Protein AF-A0A399EQF4-F1 (afdb_monomer)

Organism: NCBI:txid2026184

Mean predicted aligned error: 7.06 Å

Foldseek 3Di:
DDPDDDDPVNVVVVVVVVVVVCVVVVVVVVVVVVVVVVVVLQVVLVLLVVLQVVVCVVVVNFFDFQVRSCVSSVHDPQFDQAAQQWIFGNPVPPPDHPPGQTSWGFALDCVRPGGDHDRRRGGNDTDGDRD

Sequence (131 aa):
MKPKGFTLVELAIVIVIIGILAAIAVPRFVDMSTEARRAQRESTAASVRSAYAIYLVKNSGTSPTWTQLLAYMDAPAQLKLGTGGAYYMDYNNNNAVDTGERIGFLYSDDACATAVANASTQIRCVRINLN

pLDDT: mean 88.94, std 7.97, range [54.78, 96.31]

Radius of gyration: 23.64 Å; Cα contacts (8 Å, |Δi|>4): 168; chains: 1; bounding box: 44×34×78 Å

Structure (mmCIF, N/CA/C/O backbone):
data_AF-A0A399EQF4-F1
#
_entry.id   AF-A0A399EQF4-F1
#
loop_
_atom_site.group_PDB
_atom_site.id
_atom_site.type_symbol
_atom_site.label_atom_id
_atom_site.label_alt_id
_atom_site.label_comp_id
_atom_site.label_asym_id
_atom_site.label_entity_id
_atom_site.label_seq_id
_atom_site.pdbx_PDB_ins_code
_atom_site.Cartn_x
_atom_site.Cartn_y
_atom_site.Cartn_z
_atom_site.occupancy
_atom_site.B_iso_or_equiv
_atom_site.auth_seq_id
_atom_site.auth_comp_id
_atom_site.auth_asym_id
_atom_site.auth_atom_id
_atom_site.pdbx_PDB_model_num
ATOM 1 N N . MET A 1 1 ? -10.901 21.629 57.122 1.00 54.78 1 MET A N 1
ATOM 2 C CA . MET A 1 1 ? -12.065 21.685 56.205 1.00 54.78 1 MET A CA 1
ATOM 3 C C . MET A 1 1 ? -12.371 20.263 55.761 1.00 54.78 1 MET A C 1
ATOM 5 O O . MET A 1 1 ? -11.443 19.578 55.354 1.00 54.78 1 MET A O 1
ATOM 9 N N . LYS A 1 2 ? -13.608 19.776 55.932 1.00 62.47 2 LYS A N 1
ATOM 10 C CA . LYS A 1 2 ? -13.975 18.410 55.523 1.00 62.47 2 LYS A CA 1
ATOM 11 C C . LYS A 1 2 ? -14.037 18.363 53.989 1.00 62.47 2 LYS A C 1
ATOM 13 O O . LYS A 1 2 ? -14.768 19.181 53.429 1.00 62.47 2 LYS A O 1
ATOM 18 N N . PRO A 1 3 ? -13.296 17.470 53.312 1.00 65.50 3 PRO A N 1
ATOM 19 C CA . PRO A 1 3 ? -13.467 17.272 51.880 1.00 65.50 3 PRO A CA 1
ATOM 20 C C . PRO A 1 3 ? -14.919 16.849 51.621 1.00 65.50 3 PRO A C 1
ATOM 22 O O . PRO A 1 3 ? -15.414 15.900 52.231 1.00 65.50 3 PRO A O 1
ATOM 25 N N . LYS A 1 4 ? -15.628 17.599 50.770 1.00 75.94 4 LYS A N 1
ATOM 26 C CA . LYS A 1 4 ? -16.941 17.196 50.256 1.00 75.94 4 LYS A CA 1
ATOM 27 C C . LYS A 1 4 ? -16.709 15.939 49.415 1.00 75.94 4 LYS A C 1
ATOM 29 O O . LYS A 1 4 ? -16.026 16.007 48.399 1.00 75.94 4 LYS A O 1
ATOM 34 N N . GLY A 1 5 ? -17.201 14.797 49.889 1.00 75.94 5 GLY A N 1
ATOM 35 C CA . GLY A 1 5 ? -17.140 13.543 49.144 1.00 75.94 5 GLY A CA 1
ATOM 36 C C . GLY A 1 5 ? -17.999 13.620 47.883 1.00 75.94 5 GLY A C 1
ATOM 37 O O . GLY A 1 5 ? -19.072 14.222 47.904 1.00 75.94 5 GLY A O 1
ATOM 38 N N . PHE A 1 6 ? -17.506 13.017 46.803 1.00 80.06 6 PHE A N 1
ATOM 39 C CA . PHE A 1 6 ? -18.230 12.839 45.545 1.00 80.06 6 PHE A CA 1
ATOM 40 C C . PHE A 1 6 ? -19.502 12.018 45.794 1.00 80.06 6 PHE A C 1
ATOM 42 O O . PHE A 1 6 ? -19.461 11.038 46.546 1.00 80.06 6 PHE A O 1
ATOM 49 N N . THR A 1 7 ? -20.635 12.400 45.205 1.00 90.06 7 THR A N 1
ATOM 50 C CA . THR A 1 7 ? -21.879 11.644 45.414 1.00 90.06 7 THR A CA 1
ATOM 51 C C . THR A 1 7 ? -21.964 10.457 44.448 1.00 90.06 7 THR A C 1
ATOM 53 O O . THR A 1 7 ? -21.511 10.526 43.306 1.00 90.06 7 THR A O 1
ATOM 56 N N . LEU A 1 8 ? -22.562 9.343 44.885 1.00 89.44 8 LEU A N 1
ATOM 57 C CA . LEU A 1 8 ? -22.744 8.162 44.024 1.00 89.44 8 LEU A CA 1
ATOM 58 C C . LEU A 1 8 ? -23.612 8.468 42.793 1.00 89.44 8 LEU A C 1
ATOM 60 O O . LEU A 1 8 ? -23.377 7.921 41.720 1.00 89.44 8 LEU A O 1
ATOM 64 N N . VAL A 1 9 ? -24.585 9.373 42.937 1.00 92.00 9 VAL A N 1
ATOM 65 C CA . VAL A 1 9 ? -25.471 9.806 41.843 1.00 92.00 9 VAL A CA 1
ATOM 66 C C . VAL A 1 9 ? -24.699 10.597 40.785 1.00 92.00 9 VAL A C 1
ATOM 68 O O . VAL A 1 9 ? -24.916 10.417 39.589 1.00 92.00 9 VAL A O 1
ATOM 71 N N . GLU A 1 10 ? -23.763 11.435 41.217 1.00 90.69 10 GLU A N 1
ATOM 72 C CA . GLU A 1 10 ? -22.911 12.246 40.347 1.00 90.69 10 GLU A CA 1
ATOM 73 C C . GLU A 1 10 ? -21.931 11.378 39.552 1.00 90.69 10 GLU A C 1
ATOM 75 O O . GLU A 1 10 ? -21.695 11.634 38.376 1.00 90.69 10 GLU A O 1
ATOM 80 N N . LEU A 1 11 ? -21.453 10.272 40.126 1.00 91.25 11 LEU A N 1
ATOM 81 C CA . LEU A 1 11 ? -20.693 9.278 39.365 1.00 91.25 11 LEU A CA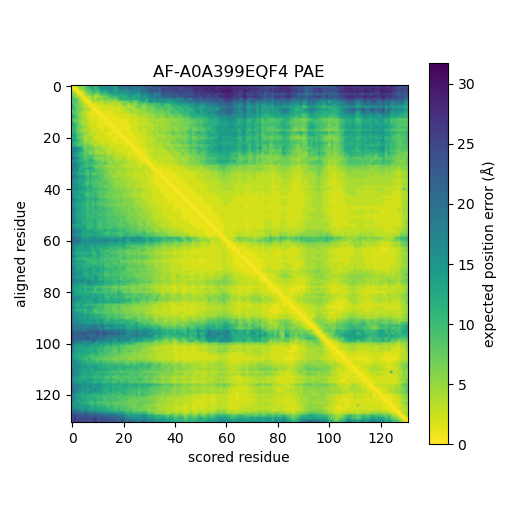 1
ATOM 82 C C . LEU A 1 11 ? -21.590 8.519 38.371 1.00 91.25 11 LEU A C 1
ATOM 84 O O . LEU A 1 11 ? -21.198 8.303 37.224 1.00 91.25 11 LEU A O 1
ATOM 88 N N . ALA A 1 12 ? -22.802 8.141 38.791 1.00 92.69 12 ALA A N 1
ATOM 89 C CA . ALA A 1 12 ? -23.731 7.362 37.976 1.00 92.69 12 ALA A CA 1
ATOM 90 C C . ALA A 1 12 ? -24.197 8.114 36.717 1.00 92.69 12 ALA A C 1
ATOM 92 O O . ALA A 1 12 ? -24.261 7.533 35.636 1.00 92.69 12 ALA A O 1
ATOM 93 N N . ILE A 1 13 ? -24.484 9.414 36.815 1.00 94.12 13 ILE A N 1
ATOM 94 C CA . ILE A 1 13 ? -24.889 10.197 35.639 1.00 94.12 13 ILE A CA 1
ATOM 95 C C . ILE A 1 13 ? -23.729 10.389 34.650 1.00 94.12 13 ILE A C 1
ATOM 97 O O . ILE A 1 13 ? -23.940 10.342 33.439 1.00 94.12 13 ILE A O 1
ATOM 101 N N . VAL A 1 14 ? -22.493 10.526 35.141 1.00 95.25 14 VAL A N 1
ATOM 102 C CA . VAL A 1 14 ? -21.303 10.698 34.292 1.00 95.25 14 VAL A CA 1
ATOM 103 C C . VAL A 1 14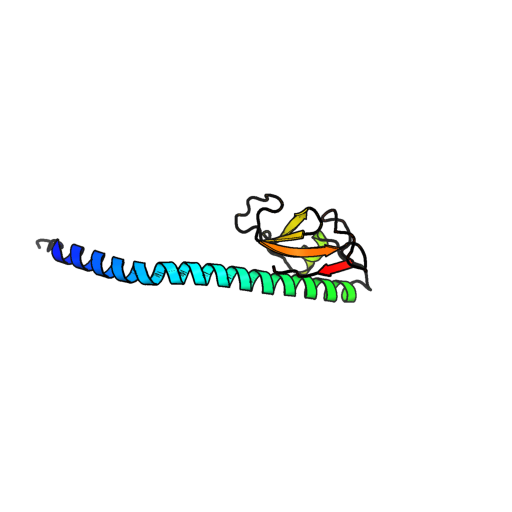 ? -21.041 9.451 33.450 1.00 95.25 14 VAL A C 1
ATOM 105 O O . VAL A 1 14 ? -20.837 9.570 32.242 1.00 95.25 14 VAL A O 1
ATOM 108 N N . ILE A 1 15 ? -21.111 8.252 34.039 1.00 95.12 15 ILE A N 1
ATOM 109 C CA . ILE A 1 15 ? -20.920 7.006 33.278 1.00 95.12 15 ILE A CA 1
ATOM 110 C C . ILE A 1 15 ? -22.025 6.790 32.236 1.00 95.12 15 ILE A C 1
ATOM 112 O O . ILE A 1 15 ? -21.743 6.280 31.154 1.00 95.12 15 ILE A O 1
ATOM 116 N N . VAL A 1 16 ? -23.260 7.227 32.516 1.00 96.12 16 VAL A N 1
ATOM 117 C CA . VAL A 1 16 ? -24.376 7.154 31.559 1.00 96.12 16 VAL A CA 1
ATOM 118 C C . VAL A 1 16 ? -24.127 8.083 30.372 1.00 96.12 16 VAL A C 1
ATOM 120 O O . VAL A 1 16 ? -24.251 7.655 29.226 1.00 96.12 16 VAL A O 1
ATOM 123 N N . ILE A 1 17 ? -23.719 9.330 30.625 1.00 96.31 17 ILE A N 1
ATOM 124 C CA . ILE A 1 17 ? -23.412 10.294 29.558 1.00 96.31 17 ILE A CA 1
ATOM 125 C C . ILE A 1 17 ? -22.233 9.798 28.706 1.00 96.31 17 ILE A C 1
ATOM 127 O O . ILE A 1 17 ? -22.334 9.783 27.479 1.00 96.31 17 ILE A O 1
ATOM 131 N N . ILE A 1 18 ? -21.143 9.333 29.332 1.00 96.31 18 ILE A N 1
ATOM 132 C CA . ILE A 1 18 ? -19.985 8.773 28.614 1.00 96.31 18 ILE A CA 1
ATOM 133 C C . ILE A 1 18 ? -20.391 7.530 27.812 1.00 96.31 18 ILE A C 1
ATOM 135 O O . ILE A 1 18 ? -19.942 7.374 26.679 1.00 96.31 18 ILE A O 1
ATOM 139 N N . GLY A 1 19 ? -21.278 6.682 28.342 1.00 96.00 19 GLY A N 1
ATOM 140 C CA . GLY A 1 19 ? -21.797 5.508 27.637 1.00 96.00 19 GLY A CA 1
ATOM 141 C C . GLY A 1 19 ? -2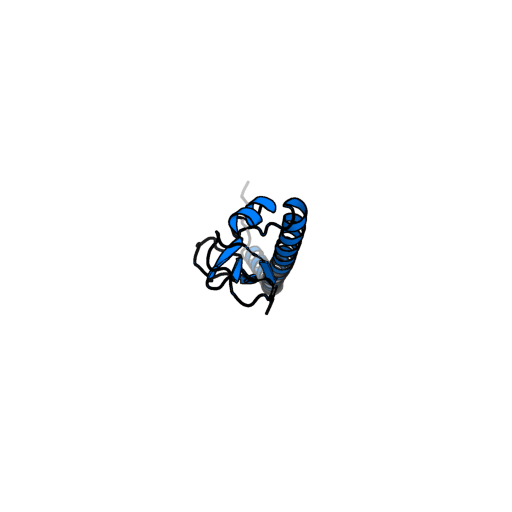2.533 5.860 26.340 1.00 96.00 19 GLY A C 1
ATOM 142 O O . GLY A 1 19 ? -22.276 5.246 25.305 1.00 96.00 19 GLY A O 1
ATOM 143 N N . ILE A 1 20 ? -23.391 6.886 26.363 1.00 96.19 20 ILE A N 1
ATOM 144 C CA . ILE A 1 20 ? -24.118 7.354 25.168 1.00 96.19 20 ILE A CA 1
ATOM 145 C C . ILE A 1 20 ? -23.146 7.946 24.139 1.00 96.19 20 ILE A C 1
ATOM 147 O O . ILE A 1 20 ? -23.225 7.616 22.955 1.00 96.19 20 ILE A O 1
ATOM 151 N N . LEU A 1 21 ? -22.205 8.788 24.583 1.00 96.12 21 LEU A N 1
ATOM 152 C CA . LEU A 1 21 ? -21.198 9.387 23.702 1.00 96.12 21 LEU A CA 1
ATOM 153 C C . LEU A 1 21 ? -20.285 8.325 23.072 1.00 96.12 21 LEU A C 1
ATOM 155 O O . LEU A 1 21 ? -19.989 8.396 21.881 1.00 96.12 21 LEU A O 1
ATOM 159 N N . ALA A 1 22 ? -19.877 7.312 23.839 1.00 94.06 22 ALA A N 1
ATOM 160 C CA . ALA A 1 22 ? -19.063 6.211 23.336 1.00 94.06 22 ALA A CA 1
ATOM 161 C C . ALA A 1 22 ? -19.816 5.380 22.285 1.00 94.06 22 ALA A C 1
ATOM 163 O O . ALA A 1 22 ? -19.245 5.060 21.243 1.00 94.06 22 ALA A O 1
ATOM 164 N N . ALA A 1 23 ? -21.104 5.092 22.508 1.00 94.44 23 ALA A N 1
ATOM 165 C CA . ALA A 1 23 ? -21.918 4.303 21.583 1.00 94.44 23 ALA A CA 1
ATOM 166 C C . ALA A 1 23 ? -22.014 4.927 20.178 1.00 94.44 23 ALA A C 1
ATOM 168 O O . ALA A 1 23 ? -21.997 4.202 19.186 1.00 94.44 23 ALA A O 1
ATOM 169 N N . ILE A 1 24 ? -22.069 6.261 20.076 1.00 93.00 24 ILE A N 1
ATOM 170 C CA . ILE A 1 24 ? -22.096 6.965 18.782 1.00 93.00 24 ILE A CA 1
ATOM 171 C C . ILE A 1 24 ? -20.698 7.206 18.195 1.00 93.00 24 ILE A C 1
ATOM 173 O O . ILE A 1 24 ? -20.537 7.206 16.973 1.00 93.00 24 ILE A O 1
ATOM 177 N N . ALA A 1 25 ? -19.683 7.417 19.039 1.00 90.88 25 ALA A N 1
ATOM 178 C CA . ALA A 1 25 ? -18.338 7.782 18.598 1.00 90.88 25 ALA A CA 1
ATOM 179 C C . ALA A 1 25 ? -17.531 6.581 18.085 1.00 90.88 25 ALA A C 1
ATOM 181 O O . ALA A 1 25 ? -16.815 6.706 17.092 1.00 90.88 25 ALA A O 1
ATOM 182 N N . VAL A 1 26 ? -17.659 5.416 18.728 1.00 90.00 26 VAL A N 1
ATOM 183 C CA . VAL A 1 26 ? -16.907 4.201 18.373 1.00 90.00 26 VAL A CA 1
ATOM 184 C C . VAL A 1 26 ? -17.116 3.762 16.915 1.00 90.00 26 VAL A C 1
ATOM 186 O O . VAL A 1 26 ? -16.109 3.623 16.219 1.00 90.00 26 VAL A O 1
ATOM 189 N N . PRO A 1 27 ? -18.350 3.580 16.394 1.00 88.62 27 PRO A N 1
ATOM 190 C CA . PRO A 1 27 ? -18.531 3.145 15.006 1.00 88.62 27 PRO A CA 1
ATOM 191 C C . PRO A 1 27 ? -17.957 4.160 14.005 1.00 88.62 27 PRO A C 1
ATOM 193 O O . PRO A 1 27 ? -17.232 3.783 13.090 1.00 88.62 27 PRO A O 1
ATOM 196 N N . ARG A 1 28 ? -18.166 5.462 14.249 1.00 87.44 28 ARG A N 1
ATOM 197 C CA . ARG A 1 28 ? -17.620 6.545 13.412 1.00 87.44 28 ARG A CA 1
ATOM 198 C C . ARG A 1 28 ? -16.094 6.540 13.360 1.00 87.44 28 ARG A C 1
ATOM 200 O O . ARG A 1 28 ? -15.514 6.798 12.308 1.00 87.44 28 ARG A O 1
ATOM 207 N N . PHE A 1 29 ? -15.445 6.272 14.491 1.00 87.75 29 PHE A N 1
ATOM 208 C CA . PHE A 1 29 ? -13.990 6.211 14.563 1.00 87.75 29 PHE A CA 1
ATOM 209 C C . PHE A 1 29 ? -13.427 5.024 13.769 1.00 87.75 29 PHE A C 1
ATOM 211 O O . PHE A 1 29 ? -12.430 5.181 13.061 1.00 87.75 29 PHE A O 1
ATOM 218 N N . VAL A 1 30 ? -14.080 3.858 13.837 1.00 86.75 30 VAL A N 1
ATOM 219 C CA . VAL A 1 30 ? -13.684 2.676 13.056 1.00 86.75 30 VAL A CA 1
ATOM 220 C C . VAL A 1 30 ? -13.796 2.963 11.559 1.00 86.75 30 VAL A C 1
ATOM 222 O O . VAL A 1 30 ? -12.805 2.786 10.847 1.00 86.75 30 VAL A O 1
ATOM 225 N N . ASP A 1 31 ? -14.927 3.501 11.098 1.00 86.00 31 ASP A N 1
ATOM 226 C CA . ASP A 1 31 ? -15.132 3.844 9.685 1.00 86.00 31 ASP A CA 1
ATOM 227 C C . ASP A 1 31 ? -14.064 4.830 9.183 1.00 86.00 31 ASP A C 1
ATOM 229 O O . ASP A 1 31 ? -13.407 4.590 8.167 1.00 86.00 31 ASP A O 1
ATOM 233 N N . MET A 1 32 ? -13.800 5.898 9.945 1.00 88.69 32 MET A N 1
ATOM 234 C CA . MET A 1 32 ? -12.781 6.894 9.600 1.00 88.69 32 MET A CA 1
ATOM 235 C C . MET A 1 32 ? -11.379 6.281 9.492 1.00 88.69 32 MET A C 1
ATOM 237 O O . MET A 1 32 ? -10.611 6.649 8.605 1.00 88.69 32 MET A O 1
ATOM 241 N N . SER A 1 33 ? -11.038 5.331 10.366 1.00 88.19 33 SER A N 1
ATOM 242 C CA . SER A 1 33 ? -9.739 4.656 10.314 1.00 88.19 33 SER A CA 1
ATOM 243 C C . SER A 1 33 ? -9.573 3.799 9.052 1.00 88.19 33 SER A C 1
ATOM 245 O O . SER A 1 33 ? -8.481 3.751 8.485 1.00 88.19 33 SER A O 1
ATOM 247 N N . THR A 1 34 ? -10.651 3.164 8.577 1.00 86.94 34 THR A N 1
ATOM 248 C CA . THR A 1 34 ? -10.630 2.376 7.335 1.00 86.94 34 THR A CA 1
ATOM 249 C C . THR A 1 34 ? -10.506 3.264 6.100 1.00 86.94 34 THR A C 1
ATOM 251 O O . THR A 1 34 ? -9.683 2.986 5.227 1.00 86.94 34 THR A O 1
ATOM 254 N N . GLU A 1 35 ? -11.229 4.385 6.065 1.00 89.25 35 GLU A N 1
ATOM 255 C CA . GLU A 1 35 ? -11.150 5.349 4.965 1.00 89.25 35 GLU A CA 1
ATOM 256 C C . GLU A 1 35 ? -9.767 6.015 4.906 1.00 89.25 35 GLU A C 1
ATOM 258 O O . GLU A 1 35 ? 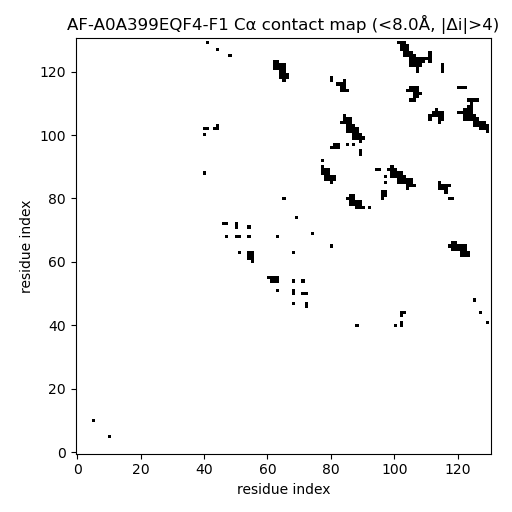-9.186 6.157 3.831 1.00 89.25 35 GLU A O 1
ATOM 263 N N . ALA A 1 36 ? -9.176 6.335 6.062 1.00 89.56 36 ALA A N 1
ATOM 264 C CA . ALA A 1 36 ? -7.820 6.871 6.135 1.00 89.56 36 ALA A CA 1
ATOM 265 C C . ALA A 1 36 ? -6.780 5.906 5.538 1.00 89.56 36 ALA A C 1
ATOM 267 O O . ALA A 1 36 ? -5.894 6.336 4.797 1.00 89.56 36 ALA A O 1
ATOM 268 N N . ARG A 1 37 ? -6.900 4.598 5.810 1.00 87.94 37 ARG A N 1
ATOM 269 C CA . ARG A 1 37 ? -6.018 3.574 5.221 1.00 87.94 37 ARG A CA 1
ATOM 270 C C . ARG A 1 37 ? -6.203 3.466 3.713 1.00 87.94 37 ARG A C 1
ATOM 272 O O . ARG A 1 37 ? -5.223 3.452 2.972 1.00 87.94 37 ARG A O 1
ATOM 279 N N . ARG A 1 38 ? -7.450 3.480 3.237 1.00 88.81 38 ARG A N 1
ATOM 280 C CA . ARG A 1 38 ? -7.745 3.496 1.801 1.00 88.81 38 ARG A CA 1
ATOM 281 C C . ARG A 1 38 ? -7.124 4.710 1.104 1.00 88.81 38 ARG A C 1
ATOM 283 O O . ARG A 1 38 ? -6.416 4.530 0.114 1.00 88.81 38 ARG A O 1
ATOM 290 N N . ALA A 1 39 ? -7.313 5.911 1.645 1.00 90.81 39 ALA A N 1
ATOM 291 C CA . ALA A 1 39 ? -6.719 7.130 1.103 1.00 90.81 39 ALA A CA 1
ATOM 292 C C . ALA A 1 39 ? -5.180 7.069 1.101 1.00 90.81 39 ALA A C 1
ATOM 294 O O . ALA A 1 39 ? -4.531 7.470 0.132 1.00 90.81 39 ALA A O 1
ATOM 295 N N . GLN A 1 40 ? -4.578 6.512 2.157 1.00 89.88 40 GLN A N 1
ATOM 296 C CA . GLN A 1 40 ? -3.132 6.310 2.231 1.00 89.88 40 GLN A CA 1
ATOM 297 C C . GLN A 1 40 ? -2.628 5.342 1.156 1.00 89.88 40 GLN A C 1
ATOM 299 O O . GLN A 1 40 ? -1.604 5.620 0.527 1.00 89.88 40 GLN A O 1
ATOM 304 N N . ARG A 1 41 ? -3.336 4.234 0.901 1.00 89.50 41 ARG A N 1
ATOM 305 C CA . ARG A 1 41 ? -2.991 3.315 -0.192 1.00 89.50 41 ARG A CA 1
ATOM 306 C C . ARG A 1 41 ? -3.032 4.001 -1.546 1.00 89.50 41 ARG A C 1
ATOM 308 O O . ARG A 1 41 ? -2.079 3.877 -2.308 1.00 89.50 41 ARG A O 1
ATOM 315 N N . GLU A 1 42 ? -4.113 4.719 -1.839 1.00 90.88 42 GLU A N 1
ATOM 316 C CA . GLU A 1 42 ? -4.292 5.432 -3.109 1.00 90.88 42 GLU A CA 1
ATOM 317 C C . GLU A 1 42 ? -3.175 6.468 -3.321 1.00 90.88 42 GLU A C 1
ATOM 319 O O . GLU A 1 42 ? -2.537 6.496 -4.377 1.00 90.88 42 GLU A O 1
ATOM 324 N N . SER A 1 43 ? -2.862 7.245 -2.281 1.00 92.19 43 SER A N 1
ATOM 325 C CA . SER A 1 43 ? -1.750 8.202 -2.276 1.00 92.19 43 SER A CA 1
ATOM 326 C C . SER A 1 43 ? -0.391 7.527 -2.498 1.00 92.19 43 SER A C 1
ATOM 328 O O . SER A 1 43 ? 0.413 7.966 -3.326 1.00 92.19 43 SER A O 1
ATOM 330 N N . THR A 1 44 ? -0.138 6.410 -1.812 1.00 92.44 44 THR A N 1
ATOM 331 C CA . THR A 1 44 ? 1.115 5.656 -1.950 1.00 92.44 44 THR A CA 1
ATOM 332 C C . THR A 1 44 ? 1.251 5.072 -3.357 1.00 92.44 44 THR A C 1
ATOM 334 O O . THR A 1 44 ? 2.311 5.185 -3.968 1.00 92.44 44 THR A O 1
ATOM 337 N N . ALA A 1 45 ? 0.173 4.518 -3.917 1.00 92.50 45 ALA A N 1
ATOM 338 C CA . ALA A 1 45 ? 0.143 3.981 -5.276 1.00 92.50 45 ALA A CA 1
ATOM 339 C C . ALA A 1 45 ? 0.486 5.055 -6.319 1.00 92.50 45 ALA A C 1
ATOM 341 O O . ALA A 1 45 ? 1.319 4.840 -7.206 1.00 92.50 45 ALA A O 1
ATOM 342 N N . ALA A 1 46 ? -0.132 6.233 -6.189 1.00 92.31 46 ALA A N 1
ATOM 343 C CA . ALA A 1 46 ? 0.142 7.383 -7.043 1.00 92.31 46 ALA A CA 1
ATOM 344 C C . ALA A 1 46 ? 1.603 7.840 -6.919 1.00 92.31 46 ALA A C 1
ATOM 346 O O . ALA A 1 46 ? 2.244 8.121 -7.933 1.00 92.31 46 ALA A O 1
ATOM 347 N N . SER A 1 47 ? 2.139 7.841 -5.696 1.00 93.19 47 SER A N 1
ATOM 348 C CA . SER A 1 47 ? 3.521 8.227 -5.401 1.00 93.19 47 SER A CA 1
ATOM 349 C C . SER A 1 47 ? 4.536 7.256 -6.007 1.00 93.19 47 SER A C 1
ATOM 351 O O . SER A 1 47 ? 5.526 7.687 -6.587 1.00 93.19 47 SER A O 1
ATOM 353 N N . VAL A 1 48 ? 4.285 5.943 -5.946 1.00 93.62 48 VAL A N 1
ATOM 354 C CA . VAL A 1 48 ? 5.145 4.925 -6.581 1.00 93.62 48 VAL A CA 1
ATOM 355 C C . VAL A 1 48 ? 5.149 5.101 -8.098 1.00 93.62 48 VAL A C 1
ATOM 357 O O . VAL A 1 48 ? 6.207 5.079 -8.726 1.00 93.62 48 VAL A O 1
ATOM 360 N N . ARG A 1 49 ? 3.976 5.321 -8.702 1.00 92.88 49 ARG A N 1
ATOM 361 C CA . ARG A 1 49 ? 3.853 5.515 -10.151 1.00 92.88 49 ARG A CA 1
ATOM 362 C C . ARG A 1 49 ? 4.538 6.797 -10.629 1.00 92.88 49 ARG A C 1
ATOM 364 O O . ARG A 1 49 ? 5.201 6.773 -11.665 1.00 92.88 49 ARG A O 1
ATOM 371 N N . SER A 1 50 ? 4.384 7.904 -9.903 1.00 93.81 50 SER A N 1
ATOM 372 C CA . SER A 1 50 ? 5.036 9.170 -10.250 1.00 93.81 50 SER A CA 1
ATOM 373 C C . SER A 1 50 ? 6.549 9.089 -10.051 1.00 93.81 50 SER A C 1
ATOM 375 O O . SER A 1 50 ? 7.296 9.448 -10.960 1.00 93.81 50 SER A O 1
ATOM 377 N N . ALA A 1 51 ? 7.008 8.531 -8.927 1.00 94.00 51 ALA A N 1
ATOM 378 C CA . ALA A 1 51 ? 8.422 8.307 -8.648 1.00 94.00 51 ALA A CA 1
ATOM 379 C C . ALA A 1 51 ? 9.078 7.448 -9.733 1.00 94.00 51 ALA A C 1
ATOM 381 O O . ALA A 1 51 ? 10.151 7.791 -10.223 1.00 94.00 51 ALA A O 1
ATOM 382 N N . TYR A 1 52 ? 8.402 6.381 -10.164 1.00 94.12 52 TYR A N 1
ATOM 383 C CA . TYR A 1 52 ? 8.855 5.534 -11.261 1.00 94.12 52 TYR A CA 1
ATOM 384 C C . TYR A 1 52 ? 9.044 6.327 -12.563 1.00 94.12 52 TYR A C 1
ATOM 386 O O . TYR A 1 52 ? 10.120 6.292 -13.160 1.00 94.12 52 TYR A O 1
ATOM 394 N N . ALA A 1 53 ? 8.029 7.091 -12.976 1.00 92.75 53 ALA A N 1
ATOM 395 C CA . ALA A 1 53 ? 8.084 7.884 -14.202 1.00 92.75 53 ALA A CA 1
ATOM 396 C C . ALA A 1 53 ? 9.201 8.942 -14.165 1.00 92.75 53 ALA A C 1
ATOM 398 O O . ALA A 1 53 ? 9.946 9.093 -15.132 1.00 92.75 53 ALA A O 1
ATOM 399 N N . ILE A 1 54 ? 9.358 9.644 -13.039 1.00 93.94 54 ILE A N 1
ATOM 400 C CA . ILE A 1 54 ? 10.412 10.654 -12.882 1.00 93.94 54 ILE A CA 1
ATOM 401 C C . ILE A 1 54 ? 11.794 9.990 -12.872 1.00 93.94 54 ILE A C 1
ATOM 403 O O . ILE A 1 54 ? 12.727 10.502 -13.495 1.00 93.94 54 ILE A O 1
ATOM 407 N N . TYR A 1 55 ? 11.936 8.836 -12.214 1.00 94.94 55 TYR A N 1
ATOM 408 C CA . TYR A 1 55 ? 13.197 8.099 -12.177 1.00 94.94 55 TYR A CA 1
ATOM 409 C C . TYR A 1 55 ? 13.662 7.712 -13.581 1.00 94.94 55 TYR A C 1
ATOM 411 O O . TYR A 1 55 ? 14.837 7.900 -13.899 1.00 94.94 55 TYR A O 1
ATOM 419 N N . LEU A 1 56 ? 12.753 7.217 -14.428 1.00 93.44 56 LEU A N 1
ATOM 420 C CA . LEU A 1 56 ? 13.073 6.879 -15.815 1.00 93.44 56 LEU A CA 1
ATOM 421 C C . LEU A 1 56 ? 13.619 8.089 -16.575 1.00 93.44 56 LEU A C 1
ATOM 423 O O . LEU A 1 56 ? 14.656 7.985 -17.225 1.00 93.44 56 LEU A O 1
ATOM 427 N N . VAL A 1 57 ? 12.959 9.244 -16.466 1.00 93.88 57 VAL A N 1
ATOM 428 C CA . VAL A 1 57 ? 13.393 10.475 -17.146 1.00 93.88 57 VAL A CA 1
ATOM 429 C C . VAL A 1 57 ? 14.758 10.936 -16.631 1.00 93.88 57 VAL A C 1
ATOM 431 O O . VAL A 1 57 ? 15.618 11.320 -17.419 1.00 93.88 57 VAL A O 1
ATOM 434 N N . LYS A 1 58 ? 14.991 10.855 -15.317 1.00 93.62 58 LYS A N 1
ATOM 435 C CA . LYS A 1 58 ? 16.246 11.291 -14.692 1.00 93.62 58 LYS A CA 1
ATOM 436 C C . LYS A 1 58 ? 17.436 10.384 -15.028 1.00 93.62 58 LYS A C 1
ATOM 438 O O . LYS A 1 58 ? 18.559 10.870 -15.101 1.00 93.62 58 LYS A O 1
ATOM 443 N N . ASN A 1 59 ? 17.203 9.086 -15.220 1.00 93.88 59 ASN A N 1
ATOM 444 C CA . ASN A 1 59 ? 18.253 8.087 -15.453 1.00 93.88 59 ASN A CA 1
ATOM 445 C C . ASN A 1 59 ? 18.307 7.615 -16.915 1.00 93.88 59 ASN A C 1
ATOM 447 O O . ASN A 1 59 ? 18.664 6.465 -17.186 1.00 93.88 59 ASN A O 1
ATOM 451 N N . SER A 1 60 ? 17.936 8.484 -17.861 1.00 91.44 60 SER A N 1
ATOM 452 C CA . SER A 1 60 ? 18.031 8.225 -19.306 1.00 91.44 60 SER A CA 1
ATOM 453 C C . SER A 1 60 ? 17.320 6.939 -19.756 1.00 91.44 60 SER A C 1
ATOM 455 O O . SER A 1 60 ? 17.828 6.197 -20.591 1.00 91.44 60 SER A O 1
ATOM 457 N N . GLY A 1 61 ? 16.156 6.644 -19.173 1.00 87.19 61 GLY A N 1
ATOM 458 C CA . GLY A 1 61 ? 15.362 5.446 -19.466 1.00 87.19 61 GLY A CA 1
ATOM 459 C C . GLY A 1 61 ? 15.787 4.188 -18.702 1.00 87.19 61 GLY A C 1
ATOM 460 O O . GLY A 1 61 ? 15.199 3.126 -18.901 1.00 87.19 61 GLY A O 1
ATOM 461 N N . THR A 1 62 ? 16.772 4.279 -17.804 1.00 92.06 62 THR A N 1
ATOM 462 C CA . THR A 1 62 ? 17.166 3.143 -16.963 1.00 92.06 62 THR A CA 1
ATOM 463 C C . THR A 1 62 ? 16.085 2.857 -15.927 1.00 92.06 62 THR A C 1
ATOM 465 O O . THR A 1 62 ? 15.732 3.708 -15.112 1.00 92.06 62 THR A O 1
ATOM 468 N N . SER A 1 63 ? 15.569 1.633 -15.957 1.00 93.06 63 SER A N 1
ATOM 469 C CA . SER A 1 63 ? 14.544 1.151 -15.035 1.00 93.06 63 SER A CA 1
ATOM 470 C C . SER A 1 63 ? 15.101 0.950 -13.614 1.00 93.06 63 SER A C 1
ATOM 472 O O . SER A 1 63 ? 16.120 0.266 -13.472 1.00 93.06 63 SER A O 1
ATOM 474 N N . PRO A 1 64 ? 14.459 1.505 -12.565 1.00 95.44 64 PRO A N 1
ATOM 475 C CA . PRO A 1 64 ? 14.884 1.329 -11.180 1.00 95.44 64 PRO A CA 1
ATOM 476 C C . PRO A 1 64 ? 14.609 -0.090 -10.684 1.00 95.44 64 PRO A C 1
ATOM 478 O O . PRO A 1 64 ? 13.640 -0.730 -11.091 1.00 95.44 64 PRO A O 1
ATOM 481 N N . THR A 1 65 ? 15.408 -0.560 -9.734 1.00 95.00 65 THR A N 1
ATOM 482 C CA . THR A 1 65 ? 15.030 -1.672 -8.855 1.00 95.00 65 THR A CA 1
ATOM 483 C C . THR A 1 65 ? 14.123 -1.178 -7.725 1.00 95.00 65 THR A C 1
ATOM 485 O O . THR A 1 65 ? 14.022 0.024 -7.468 1.00 95.00 65 THR A O 1
ATOM 488 N N . TRP A 1 66 ? 13.483 -2.094 -6.995 1.00 93.88 66 TRP A N 1
ATOM 489 C CA . TRP A 1 66 ? 12.662 -1.729 -5.833 1.00 93.88 66 TRP A CA 1
ATOM 490 C C . TRP A 1 66 ? 13.448 -0.933 -4.786 1.00 93.88 66 TRP A C 1
ATOM 492 O O . TRP A 1 66 ? 12.976 0.092 -4.302 1.00 93.88 66 TRP A O 1
ATOM 502 N N . THR A 1 67 ? 14.677 -1.356 -4.476 1.00 92.69 67 THR A N 1
ATOM 503 C CA . THR A 1 67 ? 15.538 -0.655 -3.510 1.00 92.69 67 THR A CA 1
ATOM 504 C C . THR A 1 67 ? 15.875 0.769 -3.947 1.00 92.69 67 THR A C 1
ATOM 506 O O . THR A 1 67 ? 15.860 1.685 -3.127 1.00 92.69 67 THR A O 1
ATOM 509 N N . GLN A 1 68 ? 16.141 0.976 -5.238 1.00 94.25 68 GLN A N 1
ATOM 510 C CA . GLN A 1 68 ? 16.429 2.299 -5.791 1.00 94.25 68 GLN A CA 1
ATOM 511 C C . GLN A 1 68 ? 15.191 3.194 -5.797 1.00 94.25 68 GLN A C 1
ATOM 513 O O . GLN A 1 68 ? 15.298 4.383 -5.505 1.00 94.25 68 GLN A O 1
ATOM 518 N N . LEU A 1 69 ? 14.023 2.628 -6.106 1.00 93.38 69 LEU A N 1
ATOM 519 C CA . LEU A 1 69 ? 12.768 3.368 -6.123 1.00 93.38 69 LEU A CA 1
ATOM 520 C C . LEU A 1 69 ? 12.369 3.827 -4.715 1.00 93.38 69 LEU A C 1
ATOM 522 O O . LEU A 1 69 ? 12.031 4.995 -4.539 1.00 93.38 69 LEU A O 1
ATOM 526 N N . LEU A 1 70 ? 12.485 2.945 -3.715 1.00 93.12 70 LEU A N 1
ATOM 527 C CA . LEU A 1 70 ? 12.237 3.288 -2.311 1.00 93.12 70 LEU A CA 1
ATOM 528 C C . LEU A 1 70 ? 13.157 4.413 -1.826 1.00 93.12 70 LEU A C 1
ATOM 530 O O . LEU A 1 70 ?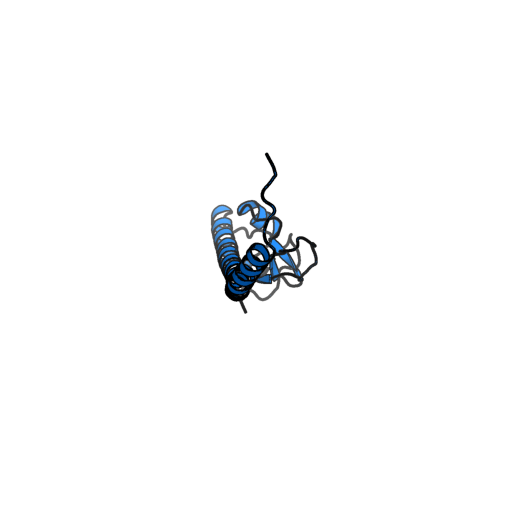 12.688 5.353 -1.193 1.00 93.12 70 LEU A O 1
ATOM 534 N N . ALA A 1 71 ? 14.450 4.338 -2.156 1.00 92.81 71 ALA A N 1
ATOM 535 C CA . ALA A 1 71 ? 15.411 5.379 -1.799 1.00 92.81 71 ALA A CA 1
ATOM 536 C C . ALA A 1 71 ? 15.122 6.706 -2.518 1.00 92.81 71 ALA A C 1
ATOM 538 O O . ALA A 1 71 ? 15.304 7.775 -1.945 1.00 92.81 71 ALA A O 1
ATOM 539 N N . TYR A 1 72 ? 14.660 6.649 -3.770 1.00 92.25 72 TYR A N 1
ATOM 540 C CA . TYR A 1 72 ? 14.342 7.843 -4.551 1.00 92.25 72 TYR A CA 1
ATOM 541 C C . TYR A 1 72 ? 13.142 8.616 -3.993 1.00 92.25 72 TYR A C 1
ATOM 543 O O . TYR A 1 72 ? 13.131 9.844 -4.044 1.00 92.25 72 TYR A O 1
ATOM 551 N N . MET A 1 73 ? 12.143 7.907 -3.472 1.00 92.12 73 MET A N 1
ATOM 552 C CA . MET A 1 73 ? 10.914 8.510 -2.955 1.00 92.12 73 MET A CA 1
ATOM 553 C C . MET A 1 73 ? 10.916 8.739 -1.437 1.00 92.12 73 MET A C 1
ATOM 555 O O . MET A 1 73 ? 9.882 9.134 -0.908 1.00 92.12 73 MET A O 1
ATOM 559 N N . ASP A 1 74 ? 12.038 8.464 -0.759 1.00 92.31 74 ASP A N 1
ATOM 560 C CA . ASP A 1 74 ? 12.148 8.448 0.708 1.00 92.31 74 ASP A CA 1
ATOM 561 C C . ASP A 1 74 ? 10.987 7.669 1.353 1.00 92.31 74 ASP A C 1
ATOM 563 O O . ASP A 1 74 ? 10.228 8.155 2.194 1.00 92.31 74 ASP A O 1
ATOM 567 N N . ALA A 1 75 ? 10.766 6.458 0.837 1.00 89.62 75 ALA A N 1
ATOM 568 C CA . ALA A 1 75 ? 9.601 5.665 1.185 1.00 89.62 75 ALA A CA 1
ATOM 569 C C . ALA A 1 75 ? 9.586 5.277 2.673 1.00 89.62 75 ALA A C 1
ATOM 571 O O . ALA A 1 75 ? 10.629 4.939 3.242 1.00 89.62 75 ALA A O 1
ATOM 572 N N . PRO A 1 76 ? 8.394 5.186 3.294 1.00 88.19 76 PRO A N 1
ATOM 573 C CA . PRO A 1 76 ? 8.285 4.668 4.647 1.00 88.19 76 PRO A CA 1
ATOM 574 C C . PRO A 1 76 ? 8.743 3.207 4.699 1.00 88.19 76 PRO A C 1
ATOM 576 O O . PRO A 1 76 ? 8.445 2.415 3.805 1.00 88.19 76 PRO A O 1
ATOM 579 N N . ALA A 1 77 ? 9.378 2.810 5.806 1.00 87.56 77 ALA A N 1
ATOM 580 C CA . ALA A 1 77 ? 9.859 1.438 6.016 1.00 87.56 77 ALA A CA 1
ATOM 581 C C . ALA A 1 77 ? 8.750 0.367 5.934 1.00 87.56 77 ALA A C 1
ATOM 583 O O . ALA A 1 77 ? 9.048 -0.812 5.744 1.00 87.56 77 ALA A O 1
ATOM 584 N N . GLN A 1 78 ? 7.489 0.786 6.072 1.00 88.62 78 GLN A N 1
ATOM 585 C CA . GLN A 1 78 ? 6.286 -0.038 5.967 1.00 88.62 78 GLN A CA 1
ATOM 586 C C . GLN A 1 78 ? 5.921 -0.400 4.520 1.00 88.62 78 GLN A C 1
ATOM 588 O O . GLN A 1 78 ? 5.107 -1.292 4.311 1.00 88.62 78 GLN A O 1
ATOM 593 N N . LEU A 1 79 ? 6.488 0.270 3.514 1.00 91.12 79 LEU A N 1
ATOM 594 C CA . LEU A 1 79 ? 6.267 -0.075 2.114 1.00 91.12 79 LEU A CA 1
ATOM 595 C C . LEU A 1 79 ? 7.184 -1.244 1.729 1.00 91.12 79 LEU A C 1
ATOM 597 O O . LEU A 1 79 ? 8.405 -1.097 1.660 1.00 91.12 79 LEU A O 1
ATOM 601 N N . LYS A 1 80 ? 6.600 -2.420 1.490 1.00 90.38 80 LYS A N 1
ATOM 602 C CA . LYS A 1 80 ? 7.342 -3.669 1.258 1.00 90.38 80 LYS A CA 1
ATOM 603 C C . LYS A 1 80 ? 7.049 -4.264 -0.115 1.00 90.38 80 LYS A C 1
ATOM 605 O O . LYS A 1 80 ? 5.952 -4.104 -0.647 1.00 90.38 80 LYS A O 1
ATOM 610 N N . LEU A 1 81 ? 8.038 -4.982 -0.653 1.00 91.25 81 LEU A N 1
ATOM 611 C CA . LEU A 1 81 ? 7.873 -5.870 -1.803 1.00 91.25 81 LEU A CA 1
ATOM 612 C C . LEU A 1 81 ? 7.556 -7.274 -1.287 1.00 91.25 81 LEU A C 1
ATOM 614 O O . LEU A 1 81 ? 8.302 -7.817 -0.473 1.00 91.25 81 LEU A O 1
ATOM 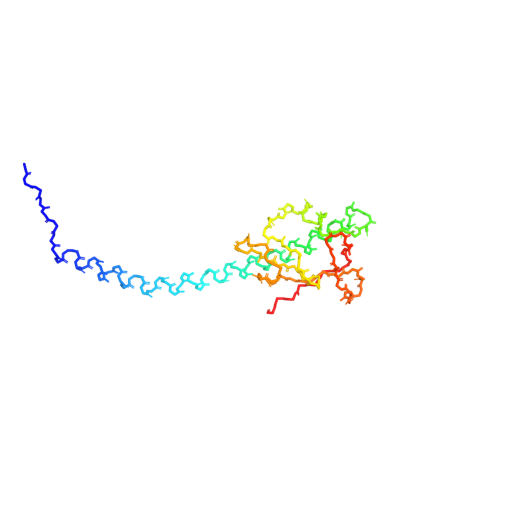618 N N . GLY A 1 82 ? 6.452 -7.825 -1.764 1.00 88.62 82 GLY A N 1
ATOM 619 C CA . GLY A 1 82 ? 5.976 -9.167 -1.478 1.00 88.62 82 GLY A CA 1
ATOM 620 C C . GLY A 1 82 ? 6.264 -10.147 -2.600 1.00 88.62 82 GLY A C 1
ATOM 621 O O . GLY A 1 82 ? 7.017 -9.874 -3.541 1.00 88.62 82 GLY A O 1
ATOM 622 N N . THR A 1 83 ? 5.641 -11.312 -2.493 1.00 87.38 83 THR A N 1
ATOM 623 C CA . THR A 1 83 ? 5.792 -12.371 -3.487 1.00 87.38 83 THR A CA 1
ATOM 624 C C . THR A 1 83 ? 5.064 -11.985 -4.777 1.00 87.38 83 THR A C 1
ATOM 626 O O . THR A 1 83 ? 4.056 -11.279 -4.765 1.00 87.38 83 THR A O 1
ATOM 629 N N . GLY A 1 84 ? 5.564 -12.441 -5.930 1.00 88.00 84 GLY A N 1
ATOM 630 C CA . GLY A 1 84 ? 4.874 -12.233 -7.208 1.00 88.00 84 GLY A CA 1
ATOM 631 C C . GLY A 1 84 ? 4.755 -10.761 -7.614 1.00 88.00 84 GLY A C 1
ATOM 632 O O . GLY A 1 84 ? 3.776 -10.377 -8.253 1.00 88.00 84 GLY A O 1
ATOM 633 N N . GLY A 1 85 ? 5.734 -9.930 -7.241 1.00 89.56 85 GLY A N 1
ATOM 634 C CA . GLY A 1 85 ? 5.807 -8.520 -7.628 1.00 89.56 85 GLY A CA 1
ATOM 635 C C . GLY A 1 85 ? 4.765 -7.626 -6.960 1.00 89.56 85 GLY A C 1
ATOM 636 O O . GLY A 1 85 ? 4.677 -6.447 -7.302 1.00 89.56 85 GLY A O 1
ATOM 637 N N . ALA A 1 86 ? 3.969 -8.151 -6.026 1.00 91.25 86 ALA A N 1
ATOM 638 C CA . ALA A 1 86 ? 3.056 -7.339 -5.240 1.00 91.25 86 ALA A CA 1
ATOM 639 C C . ALA A 1 86 ? 3.849 -6.408 -4.319 1.00 91.25 86 ALA A C 1
ATOM 641 O O . ALA A 1 86 ? 4.860 -6.806 -3.750 1.00 91.25 86 ALA A O 1
ATOM 642 N N . TYR A 1 87 ? 3.375 -5.184 -4.124 1.00 91.44 87 TYR A N 1
ATOM 643 C CA . TYR A 1 87 ? 3.867 -4.316 -3.059 1.00 91.44 87 TYR A CA 1
ATOM 644 C C . TYR A 1 87 ? 2.709 -3.867 -2.171 1.00 91.44 87 TYR A C 1
ATOM 646 O O . TYR A 1 87 ? 1.573 -3.688 -2.632 1.00 91.44 87 TYR A O 1
ATOM 654 N N . TYR A 1 88 ? 2.986 -3.742 -0.878 1.00 90.38 88 TYR A N 1
ATOM 655 C CA . TYR A 1 88 ? 1.964 -3.602 0.156 1.00 90.38 88 TYR A CA 1
ATOM 656 C C . TYR A 1 88 ? 2.420 -2.693 1.299 1.00 90.38 88 TYR A C 1
ATOM 658 O O . TYR A 1 88 ? 3.615 -2.436 1.470 1.00 90.38 88 TYR A O 1
ATOM 666 N N . MET A 1 89 ? 1.449 -2.210 2.079 1.00 89.25 89 MET A N 1
ATOM 667 C CA . MET A 1 89 ? 1.702 -1.517 3.343 1.00 89.25 89 MET A CA 1
ATOM 668 C C . MET A 1 89 ? 1.677 -2.507 4.508 1.00 89.25 89 MET A C 1
ATOM 670 O O . MET A 1 89 ? 0.648 -3.123 4.796 1.00 89.25 89 MET A O 1
ATOM 674 N N . ASP A 1 90 ? 2.813 -2.637 5.186 1.00 88.75 90 ASP A N 1
ATOM 675 C CA . ASP A 1 90 ? 2.987 -3.382 6.430 1.00 88.75 90 ASP A CA 1
ATOM 676 C C . ASP A 1 90 ? 2.678 -2.475 7.640 1.00 88.75 90 ASP A C 1
ATOM 678 O O . ASP A 1 90 ? 3.546 -1.806 8.210 1.00 88.75 90 ASP A O 1
ATOM 682 N N . TYR A 1 91 ? 1.399 -2.416 8.022 1.00 84.94 91 TYR A N 1
ATOM 683 C CA . TYR A 1 91 ? 0.930 -1.560 9.116 1.00 84.94 91 TYR A CA 1
ATOM 684 C C . TYR A 1 91 ? 1.370 -2.018 10.509 1.00 84.94 91 TYR A C 1
ATOM 686 O O . TYR A 1 91 ? 1.440 -1.190 11.415 1.00 84.94 91 TYR A O 1
ATOM 694 N N . ASN A 1 92 ? 1.640 -3.310 10.699 1.00 83.44 92 ASN A N 1
ATOM 695 C CA . ASN A 1 92 ? 2.042 -3.869 11.991 1.00 83.44 92 ASN A CA 1
ATOM 696 C C . ASN A 1 92 ? 3.562 -4.079 12.096 1.00 83.44 92 ASN A C 1
ATOM 698 O O . ASN A 1 92 ? 4.030 -4.504 13.151 1.00 83.44 92 ASN A O 1
ATOM 702 N N . ASN A 1 93 ? 4.315 -3.742 11.041 1.00 82.44 93 ASN A N 1
ATOM 703 C CA . ASN A 1 93 ? 5.771 -3.850 10.945 1.00 82.44 93 ASN A CA 1
ATOM 704 C C . ASN A 1 93 ? 6.280 -5.235 11.371 1.00 82.44 93 ASN A C 1
ATOM 706 O O . ASN A 1 93 ? 7.356 -5.368 11.958 1.00 82.44 93 ASN A O 1
ATOM 710 N N . ASN A 1 94 ? 5.472 -6.268 11.123 1.00 81.12 94 ASN A N 1
ATOM 711 C CA . ASN A 1 94 ? 5.812 -7.642 11.467 1.00 81.12 94 ASN A CA 1
ATOM 712 C C . ASN A 1 94 ? 6.744 -8.267 10.417 1.00 81.12 94 ASN A C 1
ATOM 714 O O . ASN A 1 94 ? 7.202 -9.394 10.604 1.00 81.12 94 ASN A O 1
ATOM 718 N N . ASN A 1 95 ? 7.018 -7.538 9.325 1.00 76.12 95 ASN A N 1
ATOM 719 C CA . ASN A 1 95 ? 7.824 -7.951 8.186 1.00 76.12 95 ASN A CA 1
ATOM 720 C C . ASN A 1 95 ? 7.376 -9.297 7.596 1.00 76.12 95 ASN A C 1
ATOM 722 O O . ASN A 1 95 ? 8.164 -9.996 6.956 1.00 76.12 95 ASN A O 1
ATOM 726 N N . ALA A 1 96 ? 6.119 -9.679 7.826 1.00 71.94 96 ALA A N 1
ATOM 727 C CA . ALA A 1 96 ? 5.561 -10.866 7.224 1.00 71.94 96 ALA A CA 1
ATOM 728 C C . ALA A 1 96 ? 5.222 -10.551 5.764 1.00 71.94 96 ALA A C 1
ATOM 730 O O . ALA A 1 96 ? 4.675 -9.498 5.412 1.00 71.94 96 ALA A O 1
ATOM 731 N N . VAL A 1 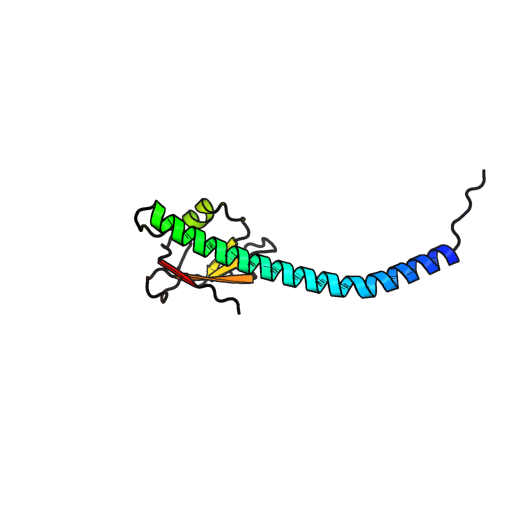97 ? 5.650 -11.464 4.898 1.00 66.31 97 VAL A N 1
ATOM 732 C CA . VAL A 1 97 ? 5.470 -11.355 3.455 1.00 66.31 97 VAL A CA 1
ATOM 733 C C . VAL A 1 97 ? 3.976 -11.509 3.166 1.00 66.31 97 VAL A C 1
ATOM 735 O O . VAL A 1 97 ? 3.346 -12.434 3.672 1.00 66.31 97 VAL A O 1
ATOM 738 N N . ASP A 1 98 ? 3.401 -10.577 2.407 1.00 67.50 98 ASP A N 1
ATOM 739 C CA . ASP A 1 98 ? 2.005 -10.605 1.942 1.00 67.50 98 ASP A CA 1
ATOM 740 C C . ASP A 1 98 ? 0.906 -10.465 3.027 1.00 67.50 98 ASP A C 1
ATOM 742 O O . ASP A 1 98 ? -0.277 -10.603 2.720 1.00 67.50 98 ASP A O 1
ATOM 746 N N . THR A 1 99 ? 1.236 -10.120 4.281 1.00 65.44 99 THR A N 1
ATOM 747 C CA . THR A 1 99 ? 0.239 -9.924 5.365 1.00 65.44 99 THR A CA 1
ATOM 748 C C . THR A 1 99 ? -0.203 -8.469 5.559 1.00 65.44 99 THR A C 1
ATOM 750 O O . THR A 1 99 ? -0.503 -8.046 6.677 1.00 65.44 99 THR A O 1
ATOM 753 N N . GLY A 1 100 ? -0.228 -7.682 4.486 1.00 76.12 100 GLY A N 1
ATOM 754 C CA . GLY A 1 100 ? -0.571 -6.262 4.523 1.00 76.12 100 GLY A CA 1
ATOM 755 C C . GLY A 1 100 ? -1.614 -5.867 3.489 1.00 76.12 100 GLY A C 1
ATOM 756 O O . GLY A 1 100 ? -2.185 -6.693 2.778 1.00 76.12 100 GLY A O 1
ATOM 757 N N . GLU A 1 101 ? -1.862 -4.566 3.396 1.00 84.94 101 GLU A N 1
ATOM 758 C CA . GL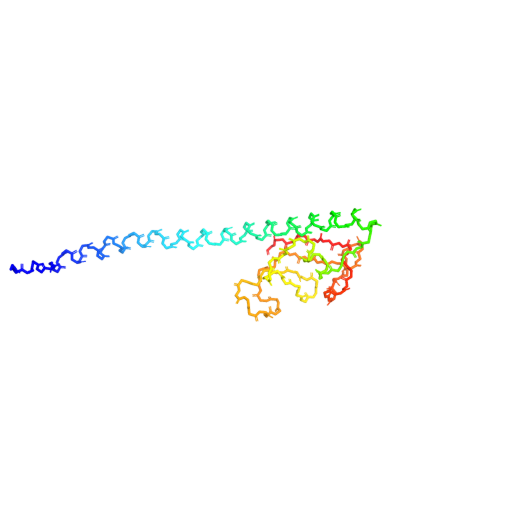U A 1 101 ? -2.811 -4.034 2.427 1.00 84.94 101 GLU A CA 1
ATOM 759 C C . GLU A 1 101 ? -2.101 -3.844 1.081 1.00 84.94 101 GLU A C 1
ATOM 761 O O . GLU A 1 101 ? -1.195 -3.015 0.953 1.00 84.94 101 GLU A O 1
ATOM 766 N N . ARG A 1 102 ? -2.465 -4.653 0.078 1.00 89.25 102 ARG A N 1
ATOM 767 C CA . ARG A 1 102 ? -1.849 -4.592 -1.254 1.00 89.25 102 ARG A CA 1
ATOM 768 C C . ARG A 1 102 ? -2.178 -3.265 -1.930 1.00 89.25 102 ARG A C 1
ATOM 770 O O . ARG A 1 102 ? -3.333 -2.847 -1.967 1.00 89.25 102 ARG A O 1
ATOM 777 N N . ILE A 1 103 ? -1.153 -2.641 -2.501 1.00 91.12 103 ILE A N 1
ATOM 778 C CA . ILE A 1 103 ? -1.264 -1.354 -3.194 1.00 91.12 103 ILE A CA 1
ATOM 779 C C . ILE A 1 103 ? -1.203 -1.560 -4.713 1.00 91.12 103 ILE A C 1
ATOM 781 O O . ILE A 1 103 ? -1.933 -0.919 -5.469 1.00 91.12 103 ILE A O 1
ATOM 785 N N . GLY A 1 104 ? -0.363 -2.486 -5.180 1.00 91.81 104 GLY A N 1
ATOM 786 C CA . GLY A 1 104 ? -0.263 -2.796 -6.600 1.00 91.81 104 GLY A CA 1
ATOM 787 C C . GLY A 1 104 ? 0.753 -3.883 -6.920 1.00 91.81 104 GLY A C 1
ATOM 788 O O . GLY A 1 104 ? 1.218 -4.601 -6.035 1.00 91.81 104 GLY A O 1
ATOM 789 N N . PHE A 1 105 ? 1.082 -3.978 -8.206 1.00 92.06 105 PHE A N 1
ATOM 790 C CA . PHE A 1 105 ? 2.024 -4.942 -8.759 1.00 92.06 105 PHE A CA 1
ATOM 791 C C . PHE A 1 105 ? 3.094 -4.254 -9.604 1.00 92.06 105 PHE A C 1
ATOM 793 O O . PHE A 1 105 ? 2.829 -3.281 -10.318 1.00 92.06 105 PHE A O 1
ATOM 800 N N . LEU A 1 106 ? 4.298 -4.803 -9.527 1.00 94.38 106 LEU A N 1
ATOM 801 C CA . LEU A 1 106 ? 5.474 -4.400 -10.276 1.00 94.38 106 LEU A CA 1
ATOM 802 C C . LEU A 1 106 ? 5.871 -5.529 -11.216 1.00 94.38 106 LEU A C 1
ATOM 804 O O . LEU A 1 106 ? 5.901 -6.701 -10.832 1.00 94.38 106 LEU A O 1
ATOM 808 N N . TYR A 1 107 ? 6.223 -5.150 -12.435 1.00 95.25 107 TYR A N 1
ATOM 809 C CA . TYR A 1 107 ? 6.583 -6.074 -13.497 1.00 95.25 107 TYR A CA 1
ATOM 810 C C . TYR A 1 107 ? 7.962 -5.745 -14.046 1.00 95.25 107 TYR A C 1
ATOM 812 O O . TYR A 1 107 ? 8.378 -4.584 -14.046 1.00 95.25 107 TYR A O 1
ATOM 820 N N . SER A 1 108 ? 8.668 -6.775 -14.492 1.00 95.19 108 SER A N 1
ATOM 821 C CA . SER A 1 108 ? 10.032 -6.691 -15.013 1.00 95.19 108 SER A CA 1
ATOM 822 C C . SER A 1 108 ? 10.100 -6.577 -16.537 1.00 95.19 108 SER A C 1
ATOM 824 O O . SER A 1 108 ? 11.193 -6.433 -17.080 1.00 95.19 108 SER A O 1
ATOM 826 N N . ASP A 1 109 ? 8.954 -6.588 -17.218 1.00 93.00 109 ASP A N 1
ATOM 827 C CA . ASP A 1 109 ? 8.794 -6.419 -18.663 1.00 93.00 109 ASP A CA 1
ATOM 828 C C . ASP A 1 109 ? 7.85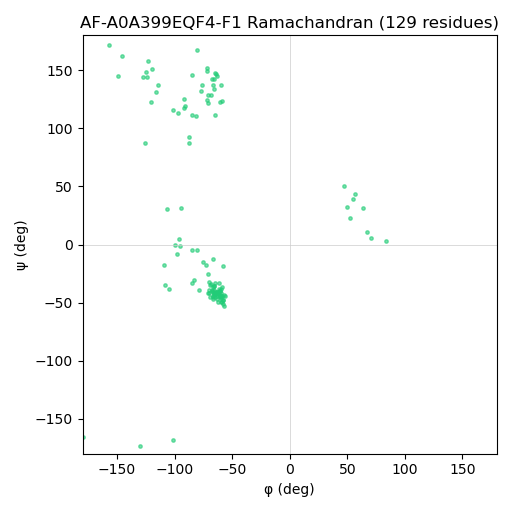6 -5.251 -19.016 1.00 93.00 109 ASP A C 1
ATOM 830 O O . ASP A 1 109 ? 6.994 -4.850 -18.228 1.00 93.00 109 ASP A O 1
ATOM 834 N N . ASP A 1 110 ? 8.002 -4.731 -20.235 1.00 90.38 110 ASP A N 1
ATOM 835 C CA . ASP A 1 110 ? 7.229 -3.585 -20.733 1.00 90.38 110 ASP A CA 1
ATOM 836 C C . ASP A 1 110 ? 5.759 -3.939 -21.046 1.00 90.38 110 ASP A C 1
ATOM 838 O O . ASP A 1 110 ? 4.909 -3.051 -21.124 1.00 90.38 110 ASP A O 1
ATOM 842 N N . ALA A 1 111 ? 5.426 -5.230 -21.188 1.00 91.94 111 ALA A N 1
ATOM 843 C CA . ALA A 1 111 ? 4.049 -5.698 -21.370 1.00 91.94 111 ALA A CA 1
ATOM 844 C C . ALA A 1 111 ? 3.300 -5.895 -20.035 1.00 91.94 111 ALA A C 1
ATOM 846 O O . ALA A 1 111 ? 2.090 -6.150 -20.028 1.00 91.94 111 ALA A O 1
ATOM 847 N N . CYS A 1 112 ? 3.986 -5.717 -18.901 1.00 92.88 112 CYS A N 1
ATOM 848 C CA . CYS A 1 112 ? 3.461 -5.928 -17.557 1.00 92.88 112 CYS A CA 1
ATOM 849 C C . CYS A 1 112 ? 2.919 -7.356 -17.336 1.00 92.88 112 CYS A C 1
ATOM 851 O O . CYS A 1 112 ? 1.820 -7.522 -16.795 1.00 92.88 112 CYS A O 1
ATOM 853 N N . ALA A 1 113 ? 3.643 -8.378 -17.797 1.00 92.38 113 ALA A N 1
ATOM 854 C CA . ALA A 1 113 ? 3.218 -9.780 -17.733 1.00 92.38 113 ALA A CA 1
ATOM 855 C C . ALA A 1 113 ? 4.009 -10.613 -16.709 1.00 92.38 113 ALA A C 1
ATOM 857 O O . ALA A 1 113 ? 3.457 -11.493 -16.050 1.00 92.38 113 ALA A O 1
ATOM 858 N N . THR A 1 114 ? 5.293 -10.318 -16.548 1.00 94.75 114 THR A N 1
ATOM 859 C CA . THR A 1 114 ? 6.241 -11.004 -15.671 1.00 94.75 114 THR A CA 1
ATOM 860 C C . THR A 1 114 ? 6.436 -10.190 -14.407 1.00 94.75 114 THR A C 1
ATOM 862 O O . THR A 1 114 ? 6.937 -9.067 -14.433 1.00 94.75 114 THR A O 1
ATOM 865 N N . ALA A 1 115 ? 6.030 -10.750 -13.275 1.00 93.94 115 ALA A N 1
ATOM 866 C CA . ALA A 1 115 ? 6.193 -10.087 -11.995 1.00 93.94 115 ALA A CA 1
ATOM 867 C C . ALA A 1 115 ? 7.673 -9.902 -11.622 1.00 93.94 115 ALA A C 1
ATOM 869 O O . ALA A 1 115 ? 8.528 -10.743 -11.908 1.00 93.94 115 ALA A O 1
ATOM 870 N N . VAL A 1 116 ? 7.962 -8.813 -10.914 1.00 94.06 116 VAL A N 1
ATOM 871 C CA . VAL A 1 116 ? 9.254 -8.603 -10.256 1.00 94.06 116 VAL A CA 1
ATOM 872 C C . VAL A 1 116 ? 9.489 -9.712 -9.224 1.00 94.06 116 VAL A C 1
ATOM 874 O O . VAL A 1 116 ? 8.685 -9.907 -8.315 1.00 94.06 116 VAL A O 1
ATOM 877 N N . ALA A 1 117 ? 10.596 -10.445 -9.366 1.00 88.38 117 ALA A N 1
ATOM 878 C CA . ALA A 1 117 ? 10.892 -11.609 -8.529 1.00 88.38 117 ALA A CA 1
ATOM 879 C C . ALA A 1 117 ? 11.539 -11.243 -7.183 1.00 88.38 117 ALA A C 1
ATOM 881 O O . ALA A 1 117 ? 11.383 -11.963 -6.202 1.00 88.38 117 ALA A O 1
ATOM 882 N N . ASN A 1 118 ? 12.303 -10.150 -7.136 1.00 90.19 118 ASN A N 1
ATOM 883 C CA . ASN A 1 118 ? 13.008 -9.696 -5.940 1.00 90.19 118 ASN A CA 1
ATOM 884 C C . ASN A 1 118 ? 13.306 -8.192 -6.000 1.00 90.19 118 ASN A C 1
ATOM 886 O O . ASN A 1 118 ? 13.157 -7.549 -7.040 1.00 90.19 118 ASN A O 1
ATOM 890 N N . ALA A 1 119 ? 13.795 -7.639 -4.888 1.00 89.38 119 ALA A N 1
ATOM 891 C CA . ALA A 1 119 ? 14.042 -6.205 -4.752 1.00 89.38 119 ALA A CA 1
ATOM 892 C C . ALA A 1 119 ? 15.160 -5.650 -5.661 1.00 89.38 119 ALA A C 1
ATOM 894 O O . ALA A 1 119 ? 15.282 -4.432 -5.804 1.00 89.38 119 ALA A O 1
ATOM 895 N N . SER A 1 120 ? 15.961 -6.527 -6.272 1.00 91.88 120 SER A N 1
ATOM 896 C CA . SER A 1 120 ? 17.053 -6.191 -7.193 1.00 91.88 120 SER A CA 1
ATOM 897 C C . SER A 1 120 ? 16.656 -6.304 -8.666 1.00 91.88 120 SER A C 1
ATOM 899 O O . SER A 1 120 ? 17.428 -5.911 -9.535 1.00 91.88 120 SER A O 1
ATOM 901 N N . THR A 1 121 ? 15.473 -6.836 -8.972 1.00 94.19 121 THR A N 1
ATOM 902 C CA . THR A 1 121 ? 14.983 -6.923 -10.349 1.00 94.19 121 THR A CA 1
ATOM 903 C C . THR A 1 121 ? 14.506 -5.542 -10.795 1.00 94.19 121 THR A C 1
ATOM 905 O O . THR A 1 121 ? 13.855 -4.825 -10.032 1.00 94.19 121 THR A O 1
ATOM 908 N N . GLN A 1 122 ? 14.838 -5.159 -12.027 1.00 94.31 122 GLN A N 1
ATOM 909 C CA . GLN A 1 122 ? 14.396 -3.888 -12.596 1.00 94.31 122 GLN A CA 1
ATOM 910 C C . GLN A 1 122 ? 12.881 -3.879 -12.803 1.00 94.31 122 GLN A C 1
ATOM 912 O O . GLN A 1 122 ? 12.302 -4.847 -13.293 1.00 94.31 122 GLN A O 1
ATOM 917 N N . ILE A 1 123 ? 12.261 -2.759 -12.454 1.00 95.06 123 ILE A N 1
ATOM 918 C CA . ILE A 1 123 ? 10.840 -2.497 -12.641 1.00 95.06 123 ILE A CA 1
ATOM 919 C C . ILE A 1 123 ? 10.673 -1.822 -13.999 1.00 95.06 123 ILE A C 1
ATOM 921 O O . ILE A 1 123 ? 11.200 -0.738 -14.221 1.00 95.06 123 ILE A O 1
ATOM 925 N N . ARG A 1 124 ? 9.921 -2.436 -14.906 1.00 94.25 124 ARG A N 1
ATOM 926 C CA . ARG A 1 124 ? 9.594 -1.883 -16.231 1.00 94.25 124 ARG A CA 1
ATOM 927 C C . ARG A 1 124 ? 8.140 -1.461 -16.370 1.00 94.25 124 ARG A C 1
ATOM 929 O O . ARG A 1 124 ? 7.793 -0.680 -17.246 1.00 94.25 124 ARG A O 1
ATOM 936 N N . CYS A 1 125 ? 7.284 -1.941 -15.477 1.00 93.00 125 CYS A N 1
ATOM 937 C CA . CYS A 1 125 ? 5.899 -1.520 -15.447 1.00 93.00 125 CYS A CA 1
ATOM 938 C C . CYS A 1 125 ? 5.327 -1.561 -14.030 1.00 93.00 125 CYS A C 1
ATOM 940 O O . CYS A 1 125 ? 5.642 -2.441 -13.228 1.00 93.00 125 CYS A O 1
ATOM 942 N N . VAL A 1 126 ? 4.446 -0.602 -13.742 1.00 93.38 126 VAL A N 1
ATOM 943 C CA . VAL A 1 126 ? 3.709 -0.481 -12.482 1.00 93.38 126 VAL A CA 1
ATOM 944 C C . VAL A 1 126 ? 2.216 -0.528 -12.790 1.00 93.38 126 VAL A C 1
ATOM 946 O O . VAL A 1 126 ? 1.714 0.317 -13.535 1.00 93.38 126 VAL A O 1
ATOM 949 N N . ARG A 1 127 ? 1.483 -1.476 -12.193 1.00 91.12 127 ARG A N 1
ATOM 950 C CA . ARG A 1 127 ? 0.013 -1.492 -12.228 1.00 91.12 127 ARG A CA 1
ATOM 951 C C . ARG A 1 127 ? -0.557 -1.316 -10.833 1.00 91.12 127 ARG A C 1
ATOM 953 O O . ARG A 1 127 ? -0.180 -2.009 -9.891 1.00 91.12 127 ARG A O 1
ATOM 960 N N . ILE A 1 128 ? -1.507 -0.399 -10.728 1.00 88.81 128 ILE A N 1
ATOM 961 C CA . ILE A 1 128 ? -2.282 -0.167 -9.517 1.00 88.81 128 ILE A CA 1
ATOM 962 C C . ILE A 1 128 ? -3.580 -0.951 -9.701 1.00 88.81 128 ILE A C 1
ATOM 964 O O . ILE A 1 128 ? -4.349 -0.651 -10.611 1.00 88.81 128 ILE A O 1
ATOM 968 N N . ASN A 1 129 ? -3.780 -1.993 -8.896 1.00 77.19 129 ASN A N 1
ATOM 969 C CA . ASN A 1 129 ? -5.023 -2.759 -8.877 1.00 77.19 129 ASN A CA 1
ATOM 970 C C . ASN A 1 129 ? -5.540 -2.778 -7.439 1.00 77.19 129 ASN A C 1
ATOM 972 O O . ASN A 1 129 ? -5.175 -3.644 -6.641 1.00 77.19 129 ASN A O 1
ATOM 976 N N . LEU A 1 130 ? -6.304 -1.735 -7.119 1.00 67.38 130 LEU A N 1
ATOM 977 C CA . LEU A 1 130 ? -6.970 -1.548 -5.839 1.00 67.38 130 LEU A CA 1
ATOM 978 C C . LEU A 1 130 ? -8.319 -2.259 -5.943 1.00 67.38 130 LEU A C 1
ATOM 980 O O . LEU A 1 130 ? -9.277 -1.687 -6.455 1.00 67.38 130 LEU A O 1
ATOM 984 N N . ASN A 1 131 ? -8.352 -3.523 -5.535 1.00 58.66 131 ASN A N 1
ATOM 985 C CA . ASN A 1 131 ? -9.565 -4.331 -5.468 1.00 58.66 131 ASN A CA 1
ATOM 986 C C . ASN A 1 131 ? -9.691 -4.893 -4.057 1.00 58.66 131 ASN A C 1
ATOM 988 O O . ASN A 1 131 ? -8.640 -5.347 -3.540 1.00 58.66 131 ASN A O 1
#

Secondary structure (DSSP, 8-state):
----PPPHHHHHHHHHHHHHHHHHHHHHHHHHHHHHHHHHHHHHHHHHHHHHHHHHHHTTTPPPBHHHHHHHTT--TTEEE-GGGEEEE-TT----TT-SEEEEEEESSTTS-SB--STTSBP-EEE----

Solvent-accessible surface area (backbone atoms only — not comparable to full-atom values): 7392 Å² total; per-residue (Å²): 133,83,81,81,75,84,53,73,66,63,53,53,54,50,55,51,53,51,49,56,52,46,68,62,46,52,61,54,51,54,53,53,54,52,51,52,50,52,53,49,39,55,52,49,41,52,49,53,53,51,48,50,56,52,45,23,68,74,49,81,66,46,57,48,24,50,60,54,47,39,64,72,64,70,52,61,90,38,63,41,82,33,74,76,14,27,29,26,41,37,86,81,69,75,81,59,76,74,75,44,55,66,32,27,39,33,8,50,32,83,84,56,77,44,50,22,82,51,57,79,40,42,41,54,31,78,46,77,61,84,125

InterPro domains:
  IPR012902 Prokaryotic N-terminal methylation site [PF07963] (3-25)
  IPR012902 Prokaryotic N-terminal methylation site [PS00409] (4-24)
  IPR012902 Prokaryotic N-terminal methylation site [TIGR02532] (4-26)
  IPR045584 Pilin-like [SSF54523] (6-111)

Nearest PDB structures (foldseek):
  2zcx-assembly1_A-2  TM=8.252E-01  e=8.182E+00  Streptomyces coelicolor
  2quf-assembly1_A  TM=3.743E-01  e=2.998E+00  unclassified
  6inw-assembly1_A  TM=3.004E-01  e=9.354E+00  Aspergillus flavus NRRL3357